Protein AF-X1E4I8-F1 (afdb_monomer_lite)

Radius of gyration: 10.84 Å; chains: 1; bounding box: 22×24×28 Å

Foldseek 3Di:
DDPVLCVVLVVLLQQLLCCLVVVPDDLVVVLVCVPVPDDPVCSVVSSVSSVNSVVVD

Structure (mmCIF, N/CA/C/O backbone):
data_AF-X1E4I8-F1
#
_entry.id   AF-X1E4I8-F1
#
loop_
_atom_site.group_PDB
_atom_site.id
_atom_site.type_symbol
_atom_site.label_atom_id
_atom_site.label_alt_id
_atom_site.label_comp_id
_atom_site.label_asym_id
_atom_site.label_entity_id
_atom_site.label_seq_id
_atom_site.pdbx_PDB_ins_code
_atom_site.Cartn_x
_atom_site.Cartn_y
_atom_site.Cartn_z
_atom_site.occupancy
_atom_site.B_iso_or_equiv
_atom_site.auth_seq_id
_atom_site.auth_comp_id
_atom_site.auth_asym_id
_atom_site.auth_atom_id
_atom_site.pdbx_PDB_model_num
ATOM 1 N N . ALA A 1 1 ? 4.389 14.087 -12.810 1.00 52.03 1 ALA A N 1
ATOM 2 C CA . ALA A 1 1 ? 4.270 12.636 -13.040 1.00 52.03 1 ALA A CA 1
ATOM 3 C C . ALA A 1 1 ? 3.247 12.449 -14.143 1.00 52.03 1 ALA A C 1
ATOM 5 O O . ALA A 1 1 ? 2.160 12.997 -14.003 1.00 52.03 1 ALA A O 1
ATOM 6 N N . ASP A 1 2 ? 3.596 11.776 -15.238 1.00 57.06 2 ASP A N 1
ATOM 7 C CA . ASP A 1 2 ? 2.656 11.557 -16.342 1.00 57.06 2 ASP A CA 1
ATOM 8 C C . ASP A 1 2 ? 1.436 10.765 -15.861 1.00 57.06 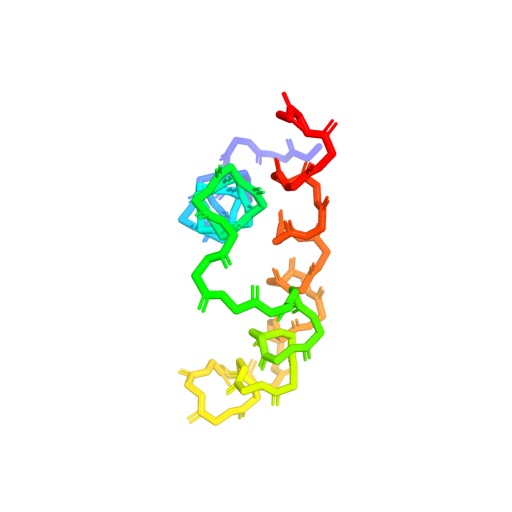2 ASP A C 1
ATOM 10 O O . ASP A 1 2 ? 1.559 9.884 -15.003 1.00 57.06 2 ASP A O 1
ATOM 14 N N . GLU A 1 3 ? 0.258 11.044 -16.426 1.00 59.56 3 GLU A N 1
ATOM 15 C CA . GLU A 1 3 ? -0.989 10.330 -16.105 1.00 59.56 3 GLU A CA 1
ATOM 16 C C . GLU A 1 3 ? -0.826 8.807 -16.159 1.00 59.56 3 GLU A C 1
ATOM 18 O O . GLU A 1 3 ? -1.437 8.083 -15.377 1.00 59.56 3 GLU A O 1
ATOM 23 N N . MET A 1 4 ? 0.021 8.312 -17.065 1.00 58.75 4 MET A N 1
ATOM 24 C CA . MET A 1 4 ? 0.297 6.888 -17.229 1.00 58.75 4 MET A CA 1
ATOM 25 C C . MET A 1 4 ? 0.989 6.289 -15.991 1.00 58.75 4 MET A C 1
ATOM 27 O O . MET A 1 4 ? 0.634 5.194 -15.564 1.00 58.75 4 MET A O 1
ATOM 31 N N . GLY A 1 5 ? 1.907 7.029 -15.359 1.00 65.62 5 GLY A N 1
ATOM 32 C CA . GLY A 1 5 ? 2.567 6.618 -14.116 1.00 65.62 5 GLY A CA 1
ATOM 33 C C . GLY A 1 5 ? 1.619 6.622 -12.915 1.00 65.62 5 GLY A C 1
ATOM 34 O O . GLY A 1 5 ? 1.658 5.703 -12.104 1.00 65.62 5 GLY A O 1
ATOM 35 N N . MET A 1 6 ? 0.710 7.602 -12.843 1.00 62.31 6 MET A N 1
ATOM 36 C CA . MET A 1 6 ? -0.351 7.652 -11.823 1.00 62.31 6 MET A CA 1
ATOM 37 C C . MET A 1 6 ? -1.362 6.508 -11.976 1.00 62.31 6 MET A C 1
ATOM 39 O O . MET A 1 6 ? -1.776 5.918 -10.979 1.00 62.31 6 MET A O 1
ATOM 43 N N . ARG A 1 7 ? -1.734 6.141 -13.212 1.00 72.00 7 ARG A N 1
ATOM 44 C CA . ARG A 1 7 ? -2.635 5.001 -13.462 1.00 72.00 7 ARG A CA 1
ATOM 45 C C . ARG A 1 7 ? -2.031 3.681 -12.983 1.00 72.00 7 ARG A C 1
ATOM 47 O O . ARG A 1 7 ? -2.755 2.889 -12.384 1.00 72.00 7 ARG A O 1
ATOM 54 N N . LEU A 1 8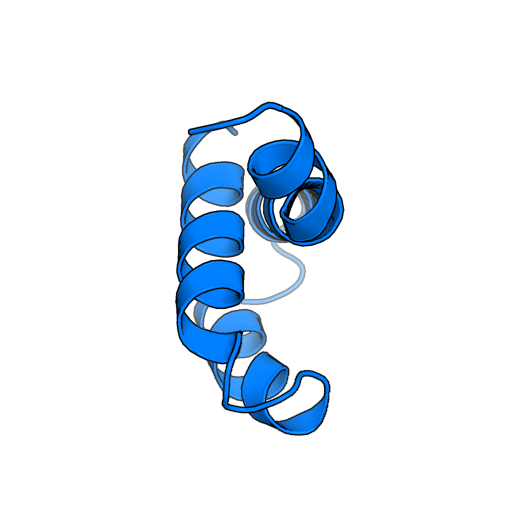 ? -0.730 3.465 -13.193 1.00 77.62 8 LEU A N 1
ATOM 55 C CA . LEU A 1 8 ? -0.056 2.208 -12.839 1.00 77.62 8 LEU A CA 1
ATOM 56 C C . LEU A 1 8 ? -0.005 1.931 -11.331 1.00 77.62 8 LEU A C 1
ATOM 58 O O . LEU A 1 8 ? -0.026 0.767 -10.950 1.00 77.62 8 LEU A O 1
ATOM 62 N N . VAL A 1 9 ? 0.011 2.970 -10.491 1.00 87.56 9 VAL A N 1
ATOM 63 C CA . VAL A 1 9 ? 0.064 2.829 -9.022 1.00 87.56 9 VAL A CA 1
ATOM 64 C C . VAL A 1 9 ? -1.272 3.119 -8.327 1.00 87.56 9 VAL A C 1
ATOM 66 O O . VAL A 1 9 ? -1.368 3.085 -7.101 1.00 87.56 9 VAL A O 1
ATOM 69 N N . SER A 1 10 ? -2.325 3.419 -9.093 1.00 89.88 10 SER A N 1
ATOM 70 C CA . SER A 1 10 ? -3.642 3.801 -8.561 1.00 89.88 10 SER A CA 1
ATOM 71 C C . SER A 1 10 ? -4.261 2.731 -7.654 1.00 89.88 10 SER A C 1
ATOM 73 O O . SER A 1 10 ? -4.856 3.053 -6.626 1.00 89.88 10 SER A O 1
ATOM 75 N N . ASN A 1 11 ? -4.058 1.454 -7.983 1.00 94.00 11 ASN A N 1
ATOM 76 C CA . ASN A 1 11 ? -4.463 0.317 -7.161 1.00 94.00 11 ASN A CA 1
ATOM 77 C C . ASN A 1 11 ? -3.770 0.318 -5.790 1.00 94.00 11 ASN A C 1
ATOM 79 O O . ASN A 1 11 ? -4.427 0.070 -4.783 1.00 94.00 11 ASN A O 1
ATOM 83 N N . MET A 1 12 ? -2.480 0.650 -5.736 1.00 96.00 12 MET A N 1
ATOM 84 C CA . MET A 1 12 ? -1.706 0.739 -4.498 1.00 96.00 12 MET A CA 1
ATOM 85 C C . MET A 1 12 ? -2.171 1.908 -3.635 1.00 96.00 12 MET A C 1
ATOM 87 O O . MET A 1 12 ? -2.364 1.740 -2.432 1.00 96.00 12 MET A O 1
ATOM 91 N N . VAL A 1 13 ? -2.460 3.060 -4.249 1.00 95.75 13 VAL A N 1
ATOM 92 C CA . VAL A 1 13 ? -3.088 4.198 -3.556 1.00 95.75 13 VAL A CA 1
ATOM 93 C C . VAL A 1 13 ? -4.424 3.775 -2.937 1.00 95.75 13 VAL A C 1
ATOM 95 O O . VAL A 1 13 ? -4.657 3.987 -1.747 1.00 95.75 13 VAL A O 1
ATOM 98 N N . MET A 1 14 ? -5.294 3.115 -3.704 1.00 95.75 14 MET A N 1
ATOM 99 C CA . MET A 1 14 ? -6.582 2.644 -3.187 1.00 95.75 14 MET A CA 1
ATOM 100 C C . MET A 1 14 ? -6.417 1.625 -2.054 1.00 95.75 14 MET A C 1
ATOM 102 O O . MET A 1 14 ? -7.133 1.688 -1.056 1.00 95.75 14 MET A O 1
ATOM 106 N N . LEU A 1 15 ? -5.455 0.710 -2.182 1.00 95.75 15 LEU A N 1
ATOM 107 C CA . LEU A 1 15 ? -5.178 -0.315 -1.182 1.00 95.75 15 LEU A CA 1
ATOM 108 C C . LEU A 1 15 ? -4.687 0.300 0.135 1.00 95.75 15 LEU A C 1
ATOM 110 O O . LEU A 1 15 ? -5.160 -0.082 1.204 1.00 95.75 15 LEU A O 1
ATOM 114 N N . GLY A 1 16 ? -3.800 1.295 0.064 1.00 97.19 16 GLY A N 1
ATOM 115 C CA . GLY A 1 16 ? -3.335 2.035 1.235 1.00 97.19 16 GLY A CA 1
ATOM 116 C C . GLY A 1 16 ? -4.461 2.767 1.962 1.00 97.19 16 GLY A C 1
ATOM 117 O O . GLY A 1 16 ? -4.581 2.655 3.184 1.00 97.19 16 GLY A O 1
ATOM 118 N N . ALA A 1 17 ? -5.335 3.446 1.213 1.00 97.62 17 ALA A N 1
ATOM 119 C CA . ALA A 1 17 ? -6.520 4.089 1.775 1.00 97.62 17 ALA A CA 1
ATOM 120 C C . ALA A 1 17 ? -7.457 3.062 2.438 1.00 97.62 17 AL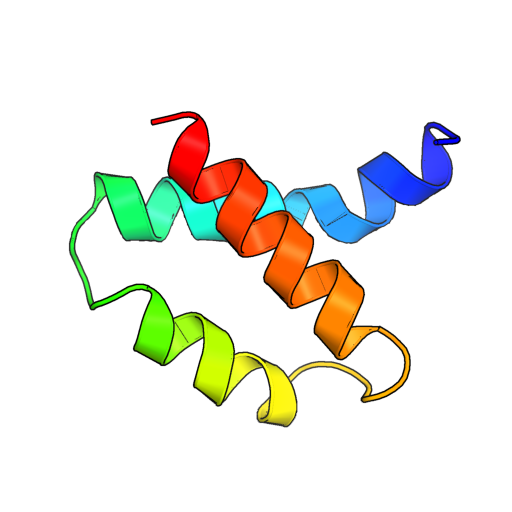A A C 1
ATOM 122 O O . ALA A 1 17 ? -7.902 3.250 3.570 1.00 97.62 17 ALA A O 1
ATOM 123 N N . PHE A 1 18 ? -7.716 1.935 1.771 1.00 97.69 18 PHE A N 1
ATOM 124 C CA . PHE A 1 18 ? -8.575 0.879 2.299 1.00 97.69 18 PHE A CA 1
ATOM 125 C C . PHE A 1 18 ? -8.041 0.288 3.609 1.00 97.69 18 PHE A C 1
ATOM 127 O O . PHE A 1 18 ? -8.785 0.188 4.585 1.00 97.69 18 PHE A O 1
ATOM 134 N N . VAL A 1 19 ? -6.757 -0.073 3.666 1.00 97.56 19 VAL A N 1
ATOM 135 C CA . VAL A 1 19 ? -6.140 -0.640 4.877 1.00 97.56 19 VAL A CA 1
ATOM 136 C C . VAL A 1 19 ? -6.189 0.360 6.026 1.00 97.56 19 VAL A C 1
ATOM 138 O O . VAL A 1 19 ? -6.610 0.004 7.127 1.00 97.56 19 VAL A O 1
ATOM 141 N N . LYS A 1 20 ? -5.838 1.627 5.767 1.00 97.62 20 LYS A N 1
ATOM 142 C CA . LYS A 1 20 ? -5.883 2.679 6.787 1.00 97.62 20 LYS A CA 1
ATOM 143 C C . LYS A 1 20 ? -7.294 2.893 7.328 1.00 97.62 20 LYS A C 1
ATOM 145 O O . LYS A 1 20 ? -7.462 3.026 8.538 1.00 97.62 20 LYS A O 1
ATOM 150 N N . LYS A 1 21 ? -8.295 2.926 6.443 1.00 97.69 21 LYS A N 1
ATOM 151 C CA . LYS A 1 21 ? -9.688 3.195 6.812 1.00 97.69 21 LYS A CA 1
ATOM 152 C C . LYS A 1 21 ? -10.348 2.018 7.524 1.00 97.69 21 LYS A C 1
ATOM 154 O O . LYS A 1 21 ? -11.111 2.231 8.458 1.00 97.69 21 LYS A O 1
ATOM 159 N N . SER A 1 22 ? -10.079 0.798 7.063 1.00 97.81 22 SER A N 1
ATOM 160 C CA . SER A 1 22 ? -10.677 -0.423 7.613 1.00 97.81 22 SER A CA 1
ATOM 161 C C . SER A 1 22 ? -10.035 -0.863 8.926 1.00 97.81 22 SER A C 1
ATOM 163 O O . SER A 1 22 ? -10.704 -1.498 9.736 1.00 97.81 22 SER A O 1
ATOM 165 N N . GLY A 1 23 ? -8.747 -0.564 9.137 1.00 95.56 23 GLY A N 1
ATOM 166 C CA . GLY A 1 23 ? -8.004 -1.020 10.313 1.00 95.56 23 GLY A CA 1
ATOM 167 C C . GLY A 1 23 ? -7.839 -2.541 10.383 1.00 95.56 23 GLY A C 1
ATOM 168 O O . GLY A 1 23 ? -7.551 -3.069 11.452 1.00 95.56 23 GLY A O 1
ATOM 169 N N . VAL A 1 24 ? -8.032 -3.254 9.265 1.00 94.88 24 VAL A N 1
ATOM 170 C CA . VAL A 1 24 ? -8.056 -4.726 9.245 1.00 94.88 24 VAL A CA 1
ATOM 171 C C . VAL A 1 24 ? -6.695 -5.338 9.612 1.00 94.88 24 VAL A C 1
ATOM 173 O O . VAL A 1 24 ? -6.637 -6.432 10.167 1.00 94.88 24 VAL A O 1
ATOM 176 N N . PHE A 1 25 ? -5.603 -4.613 9.349 1.00 95.50 25 PHE A N 1
ATOM 177 C CA . PHE A 1 25 ? -4.252 -4.891 9.839 1.00 95.50 25 PHE A CA 1
ATOM 178 C C . PHE A 1 25 ? -3.378 -3.612 9.787 1.00 95.50 25 PHE A C 1
ATOM 180 O O . PHE A 1 25 ? -3.751 -2.647 9.111 1.00 95.50 25 PHE A O 1
ATOM 187 N N . PRO A 1 26 ? -2.206 -3.582 10.458 1.00 96.00 26 PRO A N 1
ATOM 188 C CA . PRO A 1 26 ? -1.266 -2.457 10.384 1.00 96.00 26 PRO A CA 1
ATOM 189 C C . PRO A 1 26 ? -0.677 -2.279 8.982 1.00 96.00 26 PRO A C 1
ATOM 191 O O . PRO A 1 26 ? -0.298 -3.256 8.336 1.00 96.00 26 PRO A O 1
ATOM 194 N N . ILE A 1 27 ? -0.541 -1.041 8.509 1.00 96.00 27 ILE A N 1
ATOM 195 C CA . ILE A 1 27 ? -0.097 -0.770 7.134 1.00 96.00 27 ILE A CA 1
ATOM 196 C C . ILE A 1 27 ? 1.310 -1.305 6.833 1.00 96.00 27 ILE A C 1
ATOM 198 O O . ILE A 1 27 ? 1.588 -1.730 5.714 1.00 96.00 27 ILE A O 1
ATOM 202 N N . GLU A 1 28 ? 2.164 -1.399 7.849 1.00 95.94 28 GLU A N 1
ATOM 203 C CA . GLU A 1 28 ? 3.507 -1.969 7.769 1.00 95.94 28 GLU A CA 1
ATOM 204 C C . GLU A 1 28 ? 3.480 -3.453 7.368 1.00 95.94 28 GLU A C 1
ATOM 206 O O . GLU A 1 28 ? 4.438 -3.956 6.777 1.00 95.94 28 GLU A O 1
ATOM 211 N N . VAL A 1 29 ? 2.388 -4.167 7.674 1.00 96.50 29 VAL A N 1
ATOM 212 C CA . VAL A 1 29 ? 2.180 -5.555 7.238 1.00 96.50 29 VAL A CA 1
ATOM 213 C C . VAL A 1 29 ? 1.974 -5.602 5.727 1.00 96.50 29 VAL A C 1
ATOM 215 O O . VAL A 1 29 ? 2.605 -6.423 5.061 1.00 96.50 29 VAL A O 1
ATOM 218 N N . LEU A 1 30 ? 1.171 -4.698 5.159 1.00 95.25 30 LEU A N 1
ATOM 219 C CA . LEU A 1 30 ? 1.025 -4.598 3.705 1.00 95.25 30 LEU A CA 1
ATOM 220 C C . LEU A 1 30 ? 2.360 -4.256 3.038 1.00 95.25 30 LEU A C 1
ATOM 222 O O . LEU A 1 30 ? 2.773 -4.969 2.126 1.00 95.25 30 LEU A O 1
ATOM 226 N N . GLU A 1 31 ? 3.069 -3.233 3.526 1.00 94.94 31 GLU A N 1
ATOM 227 C CA . GLU A 1 31 ? 4.356 -2.803 2.957 1.00 94.94 31 GLU A CA 1
ATOM 228 C C . GLU A 1 31 ? 5.378 -3.948 2.884 1.00 94.94 31 GLU A C 1
ATOM 230 O O . GLU A 1 31 ? 6.008 -4.156 1.847 1.00 94.94 31 GLU A O 1
ATOM 235 N N . LYS A 1 32 ? 5.512 -4.732 3.962 1.00 94.75 32 LYS A N 1
ATOM 236 C CA . LYS A 1 32 ? 6.438 -5.877 4.012 1.00 94.75 32 LYS A CA 1
ATOM 237 C C . LYS A 1 32 ? 6.030 -7.010 3.076 1.00 94.75 32 LYS A C 1
ATOM 239 O O . LYS A 1 32 ? 6.897 -7.704 2.548 1.00 94.75 32 LYS A O 1
ATOM 244 N N . THR A 1 33 ? 4.730 -7.210 2.875 1.00 95.38 33 THR A N 1
ATOM 245 C CA . THR A 1 33 ? 4.223 -8.347 2.098 1.00 95.38 33 THR A CA 1
ATOM 246 C C . THR A 1 33 ? 4.218 -8.059 0.595 1.00 95.38 33 THR A C 1
ATOM 248 O O . THR A 1 33 ? 4.344 -8.989 -0.199 1.00 95.38 33 THR A O 1
ATOM 251 N N . LEU A 1 34 ? 4.171 -6.788 0.174 1.00 93.62 34 LEU A N 1
ATOM 252 C CA . LEU A 1 34 ? 4.207 -6.410 -1.246 1.00 93.62 34 LEU A CA 1
ATOM 253 C C . LEU A 1 34 ? 5.389 -7.031 -2.001 1.00 93.62 34 LEU A C 1
ATOM 255 O O . LEU A 1 34 ? 5.220 -7.476 -3.134 1.00 93.62 34 LEU A O 1
ATOM 259 N N . ALA A 1 35 ? 6.556 -7.155 -1.362 1.00 92.69 35 ALA A N 1
ATOM 260 C CA . ALA A 1 35 ? 7.753 -7.744 -1.965 1.00 92.69 35 ALA A CA 1
ATOM 261 C C . ALA A 1 35 ? 7.572 -9.196 -2.456 1.00 92.69 35 ALA A C 1
ATOM 263 O O . ALA A 1 35 ? 8.359 -9.653 -3.284 1.00 92.69 35 ALA A O 1
ATOM 264 N N . ALA A 1 36 ? 6.558 -9.914 -1.961 1.00 95.56 36 ALA A N 1
ATOM 265 C CA . ALA A 1 36 ? 6.214 -11.263 -2.407 1.00 95.56 36 ALA A CA 1
ATOM 266 C C . ALA A 1 36 ? 5.294 -11.286 -3.644 1.00 95.56 36 ALA A C 1
ATOM 268 O O . ALA A 1 36 ? 5.194 -12.319 -4.301 1.00 95.56 36 ALA A O 1
ATOM 269 N N . PHE A 1 37 ? 4.628 -10.172 -3.965 1.00 92.12 37 PHE A N 1
ATOM 270 C CA . PHE A 1 37 ? 3.588 -10.098 -4.998 1.00 92.12 37 PHE A CA 1
ATOM 271 C C . PHE A 1 37 ? 3.951 -9.205 -6.184 1.00 92.12 37 PHE A C 1
ATOM 273 O O . PHE A 1 37 ? 3.433 -9.414 -7.280 1.00 92.12 37 PHE A O 1
ATOM 280 N N . VAL A 1 38 ? 4.827 -8.218 -5.988 1.00 89.00 38 VAL A N 1
ATOM 281 C CA . VAL A 1 38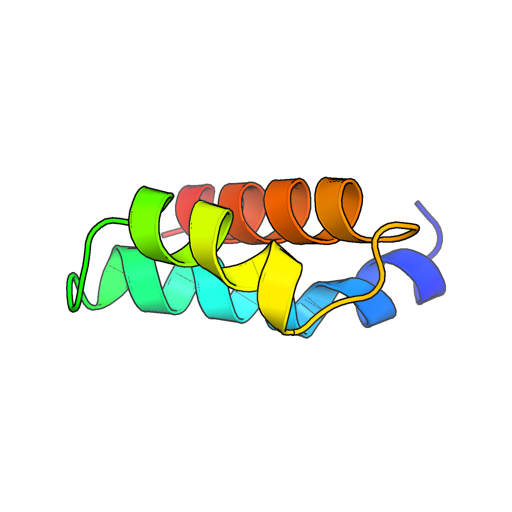 ? 5.226 -7.281 -7.045 1.00 89.00 38 VAL A CA 1
ATOM 282 C C . VAL A 1 38 ? 6.695 -7.437 -7.419 1.00 89.00 38 VAL A C 1
ATOM 284 O O . VAL A 1 38 ? 7.529 -7.897 -6.639 1.00 89.00 38 VAL A O 1
ATOM 287 N N . SER A 1 39 ? 7.035 -7.034 -8.644 1.00 90.75 39 SER A N 1
ATOM 288 C CA . SER A 1 39 ? 8.425 -7.035 -9.099 1.00 90.75 39 SER A CA 1
ATOM 289 C C . SER A 1 39 ? 9.272 -6.076 -8.263 1.00 90.75 39 SER A C 1
ATOM 291 O O . SER A 1 39 ? 8.897 -4.922 -8.046 1.00 90.75 39 SER A O 1
ATOM 293 N N . LYS A 1 40 ? 10.484 -6.512 -7.894 1.00 91.94 40 LYS A N 1
ATOM 294 C CA . LYS A 1 40 ? 11.470 -5.685 -7.174 1.00 91.94 40 LYS A CA 1
ATOM 295 C C . LYS A 1 40 ? 11.745 -4.340 -7.856 1.00 91.94 40 LYS A C 1
ATOM 297 O O . LYS A 1 40 ? 12.078 -3.381 -7.172 1.00 91.94 40 LYS A O 1
ATOM 302 N N . LYS A 1 41 ? 11.589 -4.263 -9.185 1.00 92.06 41 LYS A N 1
ATOM 303 C CA . LYS A 1 41 ? 11.772 -3.029 -9.965 1.00 92.06 41 LYS A CA 1
ATOM 304 C C . LYS A 1 41 ? 10.788 -1.920 -9.570 1.00 92.06 41 LYS A C 1
ATOM 306 O O . LYS A 1 41 ? 11.146 -0.752 -9.655 1.00 92.06 41 LYS A O 1
ATOM 311 N N . TYR A 1 42 ? 9.571 -2.283 -9.167 1.00 89.75 42 TYR A N 1
ATOM 312 C CA . TYR A 1 42 ? 8.483 -1.34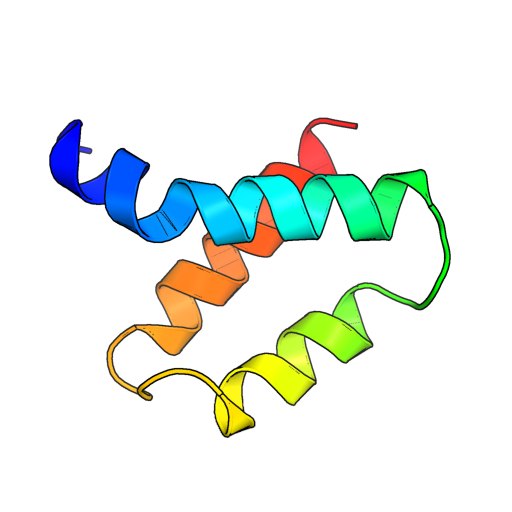0 -8.882 1.00 89.75 42 TYR A CA 1
ATOM 313 C C . TYR A 1 42 ? 8.110 -1.278 -7.399 1.00 89.75 42 TYR A C 1
ATOM 315 O O . TYR A 1 42 ? 7.404 -0.364 -6.991 1.00 89.75 42 TYR A O 1
ATOM 323 N N . LEU A 1 43 ? 8.660 -2.181 -6.580 1.00 93.06 43 LEU A N 1
ATOM 324 C CA . LEU A 1 43 ? 8.333 -2.324 -5.163 1.00 93.06 43 LEU A CA 1
ATOM 325 C C . LEU A 1 43 ? 8.353 -1.004 -4.378 1.00 93.06 43 LEU A C 1
ATOM 327 O O . LEU A 1 43 ? 7.426 -0.738 -3.622 1.00 93.06 43 LEU A O 1
ATOM 331 N N . GLN A 1 44 ? 9.378 -0.165 -4.557 1.00 94.06 44 GLN A N 1
ATOM 332 C CA . GLN A 1 44 ? 9.446 1.104 -3.825 1.00 94.06 44 GLN A CA 1
ATOM 333 C C . GLN A 1 44 ? 8.343 2.078 -4.260 1.00 94.06 44 GLN A C 1
ATOM 335 O O . GLN A 1 44 ? 7.720 2.705 -3.410 1.00 94.06 44 GLN A O 1
ATOM 340 N N . ALA A 1 45 ? 8.066 2.161 -5.564 1.00 93.69 45 ALA A N 1
ATOM 341 C CA . ALA A 1 45 ? 7.007 3.017 -6.089 1.00 93.69 45 ALA A CA 1
ATOM 342 C C . ALA A 1 45 ? 5.621 2.562 -5.599 1.00 93.69 45 ALA A C 1
ATOM 344 O O . ALA A 1 45 ? 4.794 3.397 -5.240 1.00 93.69 45 ALA A O 1
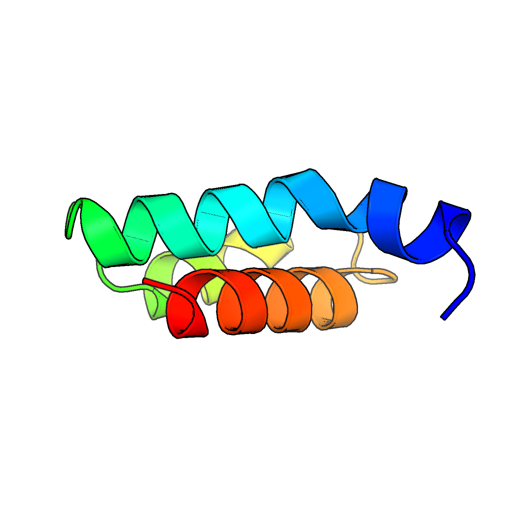ATOM 345 N N . ASP A 1 46 ? 5.395 1.249 -5.514 1.00 94.94 46 ASP A N 1
ATOM 346 C CA . ASP A 1 46 ? 4.159 0.678 -4.975 1.00 94.94 46 ASP A CA 1
ATOM 347 C C . ASP A 1 46 ? 4.011 0.955 -3.469 1.00 94.94 46 ASP A C 1
ATOM 349 O O . ASP A 1 46 ? 2.935 1.347 -3.016 1.00 94.94 46 ASP A O 1
ATOM 353 N N . ILE A 1 47 ? 5.094 0.832 -2.689 1.00 96.06 47 ILE A N 1
ATOM 354 C CA . ILE A 1 47 ? 5.108 1.195 -1.260 1.00 96.06 47 ILE A CA 1
ATOM 355 C C . ILE A 1 47 ? 4.799 2.686 -1.073 1.00 96.06 47 ILE A C 1
ATOM 357 O O . ILE A 1 47 ? 3.981 3.051 -0.225 1.00 96.06 47 ILE A O 1
ATOM 361 N N . ASP A 1 48 ? 5.417 3.558 -1.868 1.00 95.75 48 ASP A N 1
ATOM 362 C CA . ASP A 1 48 ? 5.190 5.001 -1.783 1.00 95.75 48 ASP A CA 1
ATOM 363 C C . ASP A 1 48 ? 3.741 5.360 -2.145 1.00 95.75 48 ASP A C 1
ATOM 365 O O . ASP A 1 48 ? 3.133 6.214 -1.495 1.00 95.75 48 ASP A O 1
ATOM 369 N N . ALA A 1 49 ? 3.151 4.657 -3.114 1.00 95.94 49 ALA A N 1
ATOM 370 C CA . ALA A 1 49 ? 1.751 4.809 -3.486 1.00 95.94 49 ALA A CA 1
ATOM 371 C C . ALA A 1 49 ? 0.788 4.322 -2.390 1.00 95.94 49 ALA A C 1
ATOM 373 O O . ALA A 1 49 ? -0.161 5.036 -2.061 1.00 95.94 49 ALA A O 1
ATOM 374 N N . VAL A 1 50 ? 1.056 3.173 -1.755 1.00 96.81 50 VAL A N 1
ATOM 375 C CA . VAL A 1 50 ? 0.308 2.708 -0.569 1.00 96.81 50 VAL A CA 1
ATOM 376 C C . VAL A 1 50 ? 0.335 3.767 0.533 1.00 96.81 50 VAL A C 1
ATOM 378 O O . VAL A 1 50 ? -0.710 4.152 1.066 1.00 96.81 50 VAL A O 1
ATOM 381 N N . ARG A 1 51 ? 1.518 4.303 0.846 1.00 97.25 51 ARG A N 1
ATOM 382 C CA . ARG A 1 51 ? 1.672 5.359 1.856 1.00 97.25 51 ARG A CA 1
ATOM 383 C C . ARG A 1 51 ? 0.935 6.633 1.476 1.00 97.25 51 ARG A C 1
ATOM 385 O O . ARG A 1 51 ? 0.352 7.274 2.348 1.00 97.25 51 ARG A O 1
ATOM 392 N N . ALA A 1 52 ? 0.964 7.014 0.200 1.00 96.38 52 ALA A N 1
ATOM 393 C CA . ALA A 1 52 ? 0.224 8.167 -0.293 1.00 96.38 52 ALA A CA 1
ATOM 394 C C . ALA A 1 52 ? -1.281 7.974 -0.082 1.00 96.38 52 ALA A C 1
ATOM 396 O O . ALA A 1 52 ? -1.917 8.833 0.517 1.00 96.38 52 ALA A O 1
ATOM 397 N N . GLY A 1 53 ? -1.827 6.820 -0.470 1.00 95.88 53 GLY A N 1
ATOM 398 C CA . GLY A 1 53 ? -3.235 6.480 -0.268 1.00 95.88 53 GLY A CA 1
ATOM 399 C C . GLY A 1 53 ? -3.681 6.525 1.187 1.00 95.88 53 GLY A C 1
ATOM 400 O O . GLY A 1 53 ? -4.704 7.121 1.511 1.00 95.88 53 GLY A O 1
ATOM 401 N N . ALA A 1 54 ? -2.878 5.962 2.087 1.00 97.25 54 ALA A N 1
ATOM 402 C CA . ALA A 1 54 ? -3.168 5.972 3.516 1.00 97.25 54 ALA A CA 1
ATOM 403 C C . ALA A 1 54 ? -3.152 7.372 4.148 1.00 97.25 54 ALA A C 1
ATOM 405 O O . ALA A 1 54 ? -3.796 7.580 5.169 1.00 97.25 54 ALA A O 1
ATOM 406 N N . LYS A 1 55 ? -2.427 8.338 3.570 1.00 97.44 55 LYS A N 1
ATOM 407 C CA . LYS A 1 55 ? -2.423 9.735 4.039 1.00 97.44 55 LYS A CA 1
ATOM 408 C C . LYS A 1 55 ? -3.662 10.524 3.606 1.00 97.44 55 LYS A C 1
ATOM 410 O O . LYS A 1 55 ? -3.862 11.626 4.106 1.00 97.44 55 LYS A O 1
ATOM 415 N N . LEU A 1 56 ? -4.460 9.998 2.674 1.00 94.69 56 LEU A N 1
ATOM 416 C CA . LEU A 1 56 ? -5.645 10.678 2.142 1.00 94.69 56 LEU A CA 1
ATOM 417 C C . LEU A 1 56 ? -6.921 10.426 2.966 1.00 94.69 56 LEU A C 1
ATOM 419 O O . LEU A 1 56 ? -7.947 11.028 2.652 1.00 94.69 56 LEU A O 1
ATOM 423 N N . VAL A 1 57 ? -6.890 9.537 3.969 1.00 90.81 57 VAL A N 1
ATOM 424 C CA . VAL A 1 57 ? -8.087 9.055 4.691 1.00 90.81 57 VAL A CA 1
ATOM 425 C C . VAL A 1 57 ? -7.941 8.964 6.203 1.00 90.81 57 VAL A C 1
ATOM 427 O O . VAL A 1 57 ? -6.798 8.854 6.702 1.00 90.81 57 VAL A O 1
#

Sequence (57 aa):
ADEMGMRLVSNMVMLGAFVKKSGVFPIEVLEKTLAAFVSKKYLQADIDAVRAGAKLV

Organism: NCBI:txid412755

InterPro domains:
  IPR002869 Pyruvate-flavodoxin oxidoreductase, central domain [G3DSA:3.40.920.10] (1-57)
  IPR002869 Pyruvate-flavodoxin oxidoreductase, central domain [SSF53323] (1-57)
  IPR019752 Pyruvate/ketoisovalerate oxidoreductase, catalytic domain [PF01558] (1-55)

pLDDT: mean 90.37, std 11.62, range [52.03, 97.81]

Secondary structure (DSSP, 8-state):
--HHHHHHHHHHHHHHHHHHHH-SS-HHHHHHHHTTTS-TTTHHHHHHHHHHHHTT-